Protein AF-A0A7V1PT02-F1 (afdb_monomer)

Foldseek 3Di:
DQLLVLLVQCVVCLVVVPVVSVVVSVVVNVVVVVVVVVVVVVQLVVLVVVCVVVVFDFPGSDLVRSLVSVVVVVPDDCPVVVVVVVVVVVVVVSSVVSVVVSVVSVVVVVVVVVVVVCVVVVVVVPPPDDPDD

Nearest PDB structures (foldseek):
  8tn6-assembly1_C  TM=4.746E-01  e=2.583E+00  synthetic construct
  6z6o-assembly1_C  TM=2.928E-01  e=9.801E+00  Saccharomyces cerevisiae S288C

Radius of gyration: 25.32 Å; Cα contacts (8 Å, |Δi|>4): 69; chains: 1; bounding box: 73×22×69 Å

Structure (mmCIF, N/CA/C/O backbone):
data_AF-A0A7V1PT02-F1
#
_entry.id   AF-A0A7V1PT02-F1
#
loop_
_atom_site.group_PDB
_atom_site.id
_atom_site.type_symbol
_atom_site.label_atom_id
_atom_site.label_alt_id
_atom_site.label_comp_id
_atom_site.label_asym_id
_atom_site.label_entity_id
_atom_site.label_seq_id
_atom_site.pdbx_PDB_ins_code
_atom_site.Cartn_x
_atom_site.Cartn_y
_atom_site.Cartn_z
_atom_site.occupancy
_atom_site.B_iso_or_equiv
_atom_site.auth_seq_id
_atom_site.auth_comp_id
_atom_site.auth_asym_id
_atom_site.auth_atom_id
_atom_site.pdbx_PDB_model_num
ATOM 1 N N . GLN A 1 1 ? -5.048 -6.900 0.042 1.00 58.34 1 GLN A N 1
ATOM 2 C CA . GLN A 1 1 ? -4.349 -7.776 -0.927 1.00 58.34 1 GLN A CA 1
ATOM 3 C C . GLN A 1 1 ? -4.318 -7.181 -2.335 1.00 58.34 1 GLN A C 1
ATOM 5 O O . GLN A 1 1 ? -3.247 -7.181 -2.920 1.00 58.34 1 GLN A O 1
ATOM 10 N N . ALA A 1 2 ? -5.414 -6.602 -2.849 1.00 77.31 2 ALA A N 1
ATOM 11 C CA . ALA A 1 2 ? -5.451 -6.017 -4.200 1.00 77.31 2 ALA A CA 1
ATOM 12 C C . ALA A 1 2 ? -4.360 -4.957 -4.483 1.00 77.31 2 ALA A C 1
ATOM 14 O O . ALA A 1 2 ? -3.696 -5.039 -5.509 1.00 77.31 2 ALA A O 1
ATOM 15 N N . TYR A 1 3 ? -4.121 -4.016 -3.558 1.00 82.31 3 TYR A N 1
ATOM 16 C CA . TYR A 1 3 ? -3.122 -2.949 -3.748 1.00 82.31 3 TYR A CA 1
ATOM 17 C C . TYR A 1 3 ? -1.686 -3.484 -3.852 1.00 82.31 3 TYR A C 1
ATOM 19 O O . TYR A 1 3 ? -0.956 -3.145 -4.775 1.00 82.31 3 TYR A O 1
ATOM 27 N N . LEU A 1 4 ? -1.297 -4.372 -2.931 1.00 83.56 4 LEU A N 1
ATOM 28 C CA . LEU A 1 4 ? 0.016 -5.020 -2.954 1.00 83.56 4 LEU A CA 1
ATOM 29 C C . LEU A 1 4 ? 0.207 -5.856 -4.227 1.00 83.56 4 LEU A C 1
ATOM 31 O O . LEU A 1 4 ? 1.265 -5.800 -4.839 1.00 83.56 4 LEU A O 1
ATOM 35 N N . GLY A 1 5 ? -0.828 -6.590 -4.649 1.00 84.62 5 GLY A N 1
ATOM 36 C CA . GLY A 1 5 ? -0.779 -7.380 -5.879 1.00 84.62 5 GLY A CA 1
ATOM 37 C C . GLY A 1 5 ? -0.551 -6.527 -7.129 1.00 84.62 5 GLY A C 1
ATOM 38 O O . GLY A 1 5 ? 0.185 -6.943 -8.016 1.00 84.62 5 GLY A O 1
ATOM 39 N N . ILE A 1 6 ? -1.128 -5.325 -7.192 1.00 87.75 6 ILE A N 1
ATOM 40 C CA . ILE A 1 6 ? -0.889 -4.405 -8.311 1.00 87.75 6 ILE A CA 1
ATOM 41 C C . ILE A 1 6 ? 0.535 -3.850 -8.282 1.00 87.75 6 ILE A C 1
ATOM 43 O O . ILE A 1 6 ? 1.171 -3.839 -9.326 1.00 87.75 6 ILE A O 1
ATOM 47 N N . LEU A 1 7 ? 1.069 -3.489 -7.111 1.00 87.19 7 LEU A N 1
ATOM 48 C CA . LEU A 1 7 ? 2.462 -3.038 -7.006 1.00 87.19 7 LEU A CA 1
ATOM 49 C C . LEU A 1 7 ? 3.473 -4.121 -7.411 1.00 87.19 7 LEU A C 1
ATOM 51 O O . LEU A 1 7 ? 4.509 -3.799 -7.988 1.00 87.19 7 LEU A O 1
ATOM 55 N N . ILE A 1 8 ? 3.176 -5.394 -7.127 1.00 89.06 8 ILE A N 1
ATOM 56 C CA . ILE A 1 8 ? 3.993 -6.530 -7.581 1.00 89.06 8 ILE A CA 1
ATOM 57 C C . ILE A 1 8 ? 3.915 -6.662 -9.106 1.00 89.06 8 ILE A C 1
ATOM 59 O O . ILE A 1 8 ? 4.947 -6.752 -9.759 1.00 89.06 8 ILE A O 1
ATOM 63 N N . LYS A 1 9 ? 2.719 -6.581 -9.699 1.00 88.19 9 LYS A N 1
ATOM 64 C CA . LYS A 1 9 ? 2.576 -6.579 -11.166 1.00 88.19 9 LYS A CA 1
ATOM 65 C C . LYS A 1 9 ? 3.278 -5.391 -11.820 1.00 88.19 9 LYS A C 1
ATOM 67 O O . LYS A 1 9 ? 3.864 -5.527 -12.887 1.00 88.19 9 LYS A O 1
ATOM 72 N N . HIS A 1 10 ? 3.252 -4.233 -11.169 1.00 87.81 10 HIS A N 1
ATOM 73 C CA . HIS A 1 10 ? 3.988 -3.054 -11.605 1.00 87.81 10 HIS A CA 1
ATOM 74 C C . HIS A 1 10 ? 5.498 -3.324 -11.596 1.00 87.81 10 HIS A C 1
ATOM 76 O O . HIS A 1 10 ? 6.195 -2.994 -12.552 1.00 87.81 10 HIS A O 1
ATOM 82 N N . GLN A 1 11 ? 6.004 -3.983 -10.550 1.00 87.44 11 GLN A N 1
ATOM 83 C CA . GLN A 1 11 ? 7.398 -4.415 -10.469 1.00 87.44 11 GLN A CA 1
ATOM 84 C C . GLN A 1 11 ? 7.771 -5.361 -11.620 1.00 87.44 11 GLN A C 1
ATOM 86 O O . GLN A 1 11 ? 8.796 -5.170 -12.272 1.00 87.44 11 GLN A O 1
ATOM 91 N N . GLU A 1 12 ? 6.927 -6.356 -11.897 1.00 89.25 12 GLU A N 1
ATOM 92 C CA . GLU A 1 12 ? 7.105 -7.305 -13.004 1.00 89.25 12 GLU A CA 1
ATOM 93 C C . GLU A 1 12 ? 7.110 -6.595 -14.368 1.00 89.25 12 GLU A C 1
ATOM 95 O O . GLU A 1 12 ? 7.940 -6.908 -15.225 1.00 89.25 12 GLU A O 1
ATOM 100 N N . ALA A 1 13 ? 6.242 -5.599 -14.562 1.00 88.06 13 ALA A N 1
ATOM 101 C CA . ALA A 1 13 ? 6.194 -4.789 -15.777 1.00 88.06 13 ALA A CA 1
ATOM 102 C C . ALA A 1 13 ? 7.467 -3.943 -15.967 1.00 88.06 13 ALA A C 1
ATOM 104 O O . ALA A 1 13 ? 7.999 -3.893 -17.075 1.00 88.06 13 ALA A O 1
ATOM 105 N N . ILE A 1 14 ? 8.007 -3.346 -14.891 1.00 83.81 14 ILE A N 1
ATOM 106 C CA . ILE A 1 14 ? 9.298 -2.634 -14.935 1.00 83.81 14 ILE A CA 1
ATOM 107 C C . ILE A 1 14 ? 10.421 -3.591 -15.348 1.00 83.81 14 ILE A C 1
ATOM 109 O O . ILE A 1 14 ? 11.200 -3.271 -16.243 1.00 83.81 14 ILE A O 1
ATOM 113 N N . ILE A 1 15 ? 10.507 -4.762 -14.708 1.00 86.19 15 ILE A N 1
ATOM 114 C CA . ILE A 1 15 ? 11.586 -5.734 -14.950 1.00 86.19 15 ILE A CA 1
ATOM 115 C C . ILE A 1 15 ? 11.524 -6.288 -16.378 1.00 86.19 15 ILE A C 1
ATOM 117 O O . ILE A 1 15 ? 12.557 -6.448 -17.022 1.00 86.19 15 ILE A O 1
ATOM 121 N N . SER A 1 16 ? 10.321 -6.574 -16.876 1.00 88.12 16 SER A N 1
ATOM 122 C CA . SER A 1 16 ? 10.113 -7.111 -18.226 1.00 88.12 16 SER A CA 1
ATOM 123 C C . SER A 1 16 ? 10.165 -6.053 -19.332 1.00 88.12 16 SER A C 1
ATOM 125 O O . SER A 1 16 ? 10.150 -6.414 -20.507 1.00 88.12 16 SER A O 1
ATOM 127 N N . GLY A 1 17 ? 10.208 -4.761 -18.987 1.00 84.31 17 GLY A N 1
ATOM 128 C CA . GLY A 1 17 ? 10.144 -3.666 -19.956 1.00 84.31 17 GLY A CA 1
ATOM 129 C C . GLY A 1 17 ? 8.806 -3.582 -20.702 1.00 84.31 17 GLY A C 1
ATOM 130 O O . GLY A 1 17 ? 8.737 -2.980 -21.773 1.00 84.31 17 GLY A O 1
ATOM 131 N N . ASN A 1 18 ? 7.743 -4.192 -20.168 1.00 91.69 18 ASN A N 1
ATOM 132 C CA . ASN A 1 18 ? 6.429 -4.221 -20.803 1.00 91.69 18 ASN A CA 1
ATOM 133 C C . ASN A 1 18 ? 5.669 -2.914 -20.532 1.00 91.69 18 ASN A C 1
ATOM 135 O O . ASN A 1 18 ? 5.016 -2.758 -19.498 1.00 91.69 18 ASN A O 1
ATOM 139 N N . ILE A 1 19 ? 5.753 -1.979 -21.480 1.00 90.12 19 ILE A N 1
ATOM 140 C CA . ILE A 1 19 ? 5.157 -0.643 -21.363 1.00 90.12 19 ILE A CA 1
ATOM 141 C C . ILE A 1 19 ? 3.626 -0.697 -21.272 1.00 90.12 19 ILE A C 1
ATOM 143 O O . ILE A 1 19 ? 3.048 -0.001 -20.439 1.00 90.12 19 ILE A O 1
ATOM 147 N N . ASP A 1 20 ? 2.966 -1.564 -22.043 1.00 90.50 20 ASP A N 1
ATOM 148 C CA . ASP A 1 20 ? 1.502 -1.681 -22.021 1.00 90.50 20 ASP A CA 1
ATOM 149 C C . ASP A 1 20 ? 0.991 -2.154 -20.653 1.00 90.50 20 ASP A C 1
ATOM 151 O O . ASP A 1 20 ? -0.017 -1.664 -20.134 1.00 90.50 20 ASP A O 1
ATOM 155 N N . GLU A 1 21 ? 1.688 -3.114 -20.043 1.00 87.31 21 GLU A N 1
ATOM 156 C CA . GLU A 1 21 ? 1.340 -3.610 -18.710 1.00 87.31 21 GLU A CA 1
ATOM 157 C C . GLU A 1 21 ? 1.690 -2.590 -17.616 1.00 87.31 21 GLU A C 1
ATOM 159 O O . GLU A 1 21 ? 0.945 -2.430 -16.642 1.00 87.31 21 GLU A O 1
ATOM 164 N N . LEU A 1 22 ? 2.765 -1.821 -17.805 1.00 86.88 22 LEU A N 1
ATOM 165 C CA . LEU A 1 22 ? 3.123 -0.713 -16.923 1.00 86.88 22 LEU A CA 1
ATOM 166 C C . LEU A 1 22 ? 2.034 0.373 -16.919 1.00 86.88 22 LEU A C 1
ATOM 168 O O . LEU A 1 22 ? 1.599 0.824 -15.861 1.00 86.88 22 LEU A O 1
ATOM 172 N N . GLU A 1 23 ? 1.502 0.750 -18.081 1.00 88.81 23 GLU A N 1
ATOM 173 C CA . GLU A 1 23 ? 0.411 1.727 -18.156 1.00 88.81 23 GLU 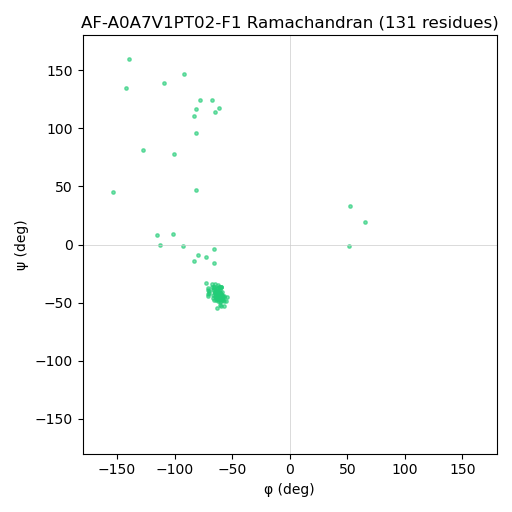A CA 1
ATOM 174 C C . GLU A 1 23 ? -0.877 1.238 -17.479 1.00 88.81 23 GLU A C 1
ATOM 176 O O . GLU A 1 23 ? -1.566 2.005 -16.793 1.00 88.81 23 GLU A O 1
ATOM 181 N N . LYS A 1 24 ? -1.221 -0.045 -17.645 1.00 90.12 24 LYS A N 1
ATOM 182 C CA . LYS A 1 24 ? -2.394 -0.645 -16.984 1.00 90.12 24 LYS A CA 1
ATOM 183 C C . LYS A 1 24 ? -2.242 -0.666 -15.467 1.00 90.12 24 LYS A C 1
ATOM 185 O O . LYS A 1 24 ? -3.207 -0.370 -14.751 1.00 90.12 24 LYS A O 1
ATOM 190 N N . THR A 1 25 ? -1.056 -1.014 -14.974 1.00 89.44 25 THR A N 1
ATOM 191 C CA . THR A 1 25 ? -0.77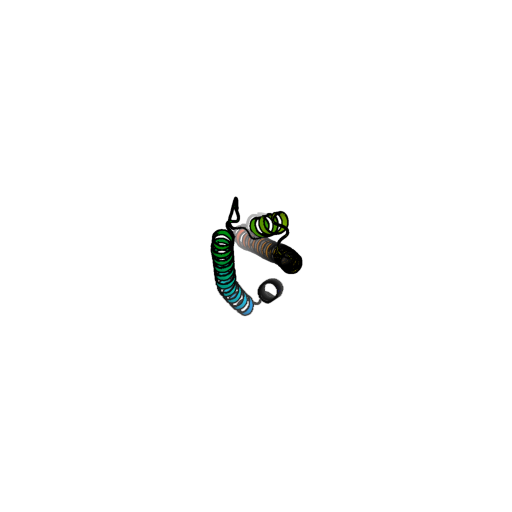8 -1.054 -13.533 1.00 89.44 25 THR A CA 1
ATOM 192 C C . THR A 1 25 ? -0.820 0.349 -12.931 1.00 89.44 25 THR A C 1
ATOM 194 O O . THR A 1 25 ? -1.534 0.534 -11.949 1.00 89.44 25 THR A O 1
ATOM 197 N N . ILE A 1 26 ? -0.240 1.365 -13.583 1.00 88.38 26 ILE A N 1
ATOM 198 C CA . ILE A 1 26 ? -0.344 2.779 -13.167 1.00 88.38 26 ILE A CA 1
ATOM 199 C C . ILE A 1 26 ? -1.807 3.234 -13.040 1.00 88.38 26 ILE A C 1
ATOM 201 O O . ILE A 1 26 ? -2.204 3.812 -12.024 1.00 88.38 26 ILE A O 1
ATOM 205 N N . LYS A 1 27 ? -2.646 2.959 -14.049 1.00 90.31 27 LYS A N 1
ATOM 206 C CA . LYS A 1 27 ? -4.078 3.317 -14.004 1.00 90.31 27 LYS A CA 1
ATOM 207 C C . LYS A 1 27 ? -4.793 2.628 -12.838 1.00 90.31 27 LYS A C 1
ATOM 209 O O . LYS A 1 27 ? -5.590 3.254 -12.136 1.00 90.31 27 LYS A O 1
ATOM 214 N N . SER A 1 28 ? -4.484 1.353 -12.613 1.00 88.31 28 SER A N 1
ATOM 215 C CA . SER A 1 28 ? -5.069 0.556 -11.531 1.00 88.31 28 SER A CA 1
ATOM 216 C C . SER A 1 28 ? -4.644 1.057 -10.144 1.00 88.31 28 SER A C 1
ATOM 218 O O . SER A 1 28 ? -5.475 1.126 -9.236 1.00 88.31 28 SER A O 1
ATOM 220 N N . GLU A 1 29 ? -3.383 1.466 -9.979 1.00 87.94 29 GLU A N 1
ATOM 221 C CA . GLU A 1 29 ? -2.871 2.093 -8.752 1.00 87.94 29 GLU A CA 1
ATOM 222 C C . GLU A 1 29 ? -3.562 3.421 -8.459 1.00 87.94 29 GLU A C 1
ATOM 224 O O . GLU A 1 29 ? -3.969 3.666 -7.320 1.00 87.94 29 GLU A O 1
ATOM 229 N N . GLY A 1 30 ? -3.749 4.258 -9.484 1.00 87.12 30 GLY A N 1
ATOM 230 C CA . GLY A 1 30 ? -4.464 5.526 -9.358 1.00 87.12 30 GLY A CA 1
ATOM 231 C C . GLY A 1 30 ? -5.904 5.327 -8.879 1.00 87.12 30 GLY A C 1
ATOM 232 O O . GLY A 1 30 ? -6.328 5.943 -7.898 1.00 87.12 30 GLY A O 1
ATOM 233 N N . ALA A 1 31 ? -6.637 4.403 -9.506 1.00 89.50 31 ALA A N 1
ATOM 234 C CA . ALA A 1 31 ? -8.005 4.075 -9.109 1.00 89.50 31 ALA A CA 1
ATOM 235 C C . ALA A 1 31 ? -8.079 3.552 -7.664 1.00 89.50 31 ALA A C 1
ATOM 237 O O . ALA A 1 31 ? -8.918 3.996 -6.875 1.00 89.50 31 ALA A O 1
ATOM 238 N N . LEU A 1 32 ? -7.176 2.646 -7.279 1.00 88.75 32 LEU A N 1
ATOM 239 C CA . LEU A 1 32 ? -7.140 2.126 -5.914 1.00 88.75 32 LEU A CA 1
ATOM 240 C C . LEU A 1 32 ? -6.733 3.172 -4.875 1.00 88.75 32 LEU A C 1
ATOM 242 O O . LEU A 1 32 ? -7.256 3.137 -3.763 1.00 88.75 32 LEU A O 1
ATOM 246 N N . SER A 1 33 ? -5.849 4.108 -5.215 1.00 88.12 33 SER A N 1
ATOM 247 C CA . SER A 1 33 ? -5.443 5.191 -4.311 1.00 88.12 33 SER A CA 1
ATOM 248 C C . SER A 1 33 ? -6.639 6.053 -3.908 1.00 88.12 33 SER A C 1
ATOM 250 O O . SER A 1 33 ? -6.818 6.359 -2.728 1.00 88.12 33 SER A O 1
ATOM 252 N N . ILE A 1 34 ? -7.520 6.359 -4.865 1.00 90.44 34 ILE A N 1
ATOM 253 C CA . ILE A 1 34 ? -8.771 7.086 -4.610 1.00 90.44 34 ILE A CA 1
ATOM 254 C C . ILE A 1 34 ? -9.678 6.284 -3.668 1.00 90.44 34 ILE A C 1
ATOM 256 O O . ILE A 1 34 ? -10.233 6.825 -2.709 1.00 90.44 34 ILE A O 1
ATOM 260 N N . VAL A 1 35 ? -9.816 4.977 -3.905 1.00 89.88 35 VAL A N 1
ATOM 261 C CA . VAL A 1 35 ? -10.625 4.093 -3.054 1.00 89.88 35 VAL A CA 1
ATOM 262 C C . VAL A 1 35 ? -10.082 4.052 -1.621 1.00 89.88 35 VAL A C 1
ATOM 264 O O . VAL A 1 35 ? -10.860 4.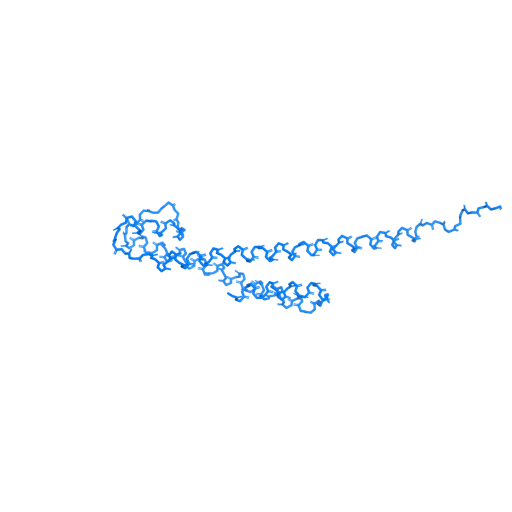161 -0.671 1.00 89.88 35 VAL A O 1
ATOM 267 N N . VAL A 1 36 ? -8.763 3.943 -1.447 1.00 88.06 36 VAL A N 1
ATOM 268 C CA . VAL A 1 36 ? -8.108 3.939 -0.129 1.00 88.06 36 VAL A CA 1
ATOM 269 C C . VAL A 1 36 ? -8.339 5.257 0.610 1.00 88.06 36 VAL A C 1
ATOM 271 O O . VAL A 1 36 ? -8.716 5.231 1.784 1.00 88.06 36 VAL A O 1
ATOM 274 N N . GLU A 1 37 ? -8.189 6.400 -0.063 1.00 89.38 37 GLU A N 1
ATOM 275 C CA . GLU A 1 37 ? -8.428 7.710 0.553 1.00 89.38 37 GLU A CA 1
ATOM 276 C C . GLU A 1 37 ? -9.900 7.877 0.968 1.00 89.38 37 GLU A C 1
ATOM 278 O O . GLU A 1 37 ? -10.200 8.328 2.076 1.00 89.38 37 GLU A O 1
ATOM 283 N N . ASN A 1 38 ? -10.835 7.402 0.142 1.00 92.19 38 ASN A N 1
ATOM 284 C CA . ASN A 1 38 ? -12.257 7.392 0.482 1.00 92.19 38 ASN A CA 1
ATO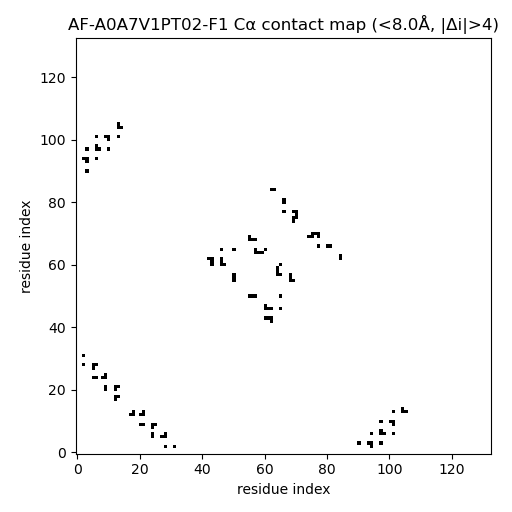M 285 C C . ASN A 1 38 ? -12.551 6.540 1.725 1.00 92.19 38 ASN A C 1
ATOM 287 O O . ASN A 1 38 ? -13.307 6.965 2.602 1.00 92.19 38 ASN A O 1
ATOM 291 N N . TYR A 1 39 ? -11.955 5.349 1.841 1.00 90.38 39 TYR A N 1
ATOM 292 C CA . TYR A 1 39 ? -12.117 4.515 3.035 1.00 90.38 39 TYR A CA 1
ATOM 293 C C . TYR A 1 39 ? -11.495 5.146 4.279 1.00 90.38 39 TYR A C 1
ATOM 295 O O . TYR A 1 39 ? -12.098 5.089 5.350 1.00 90.38 39 TYR A O 1
ATOM 303 N N . LYS A 1 40 ? -10.337 5.795 4.152 1.00 88.88 40 LYS A N 1
ATOM 304 C CA . LYS A 1 40 ? -9.707 6.540 5.247 1.00 88.88 40 LYS A CA 1
ATOM 305 C C . LYS A 1 40 ? -10.623 7.652 5.763 1.00 88.88 40 LYS A C 1
ATOM 307 O O . LYS A 1 40 ? -10.835 7.746 6.971 1.00 88.88 40 LYS A O 1
ATOM 312 N N . ASN A 1 41 ? -11.238 8.422 4.868 1.00 91.62 41 ASN A N 1
ATOM 313 C CA . ASN A 1 41 ? -12.202 9.458 5.245 1.00 91.62 41 ASN A CA 1
ATOM 314 C C . ASN A 1 41 ? -13.447 8.870 5.923 1.00 91.62 41 ASN A C 1
ATOM 316 O O . ASN A 1 41 ? -13.893 9.382 6.951 1.00 91.62 41 ASN A O 1
ATOM 320 N N . LYS A 1 42 ? -13.968 7.744 5.415 1.00 93.38 42 LYS A N 1
ATOM 321 C CA . LYS A 1 42 ? -15.076 7.019 6.059 1.00 93.38 42 LYS A CA 1
ATOM 322 C C . LYS A 1 42 ? -14.722 6.564 7.474 1.00 93.38 42 LYS A C 1
ATOM 324 O O . LYS A 1 42 ? -15.526 6.755 8.379 1.00 93.38 42 LYS A O 1
ATOM 329 N N . ILE A 1 43 ? -13.527 6.008 7.683 1.00 90.25 43 ILE A N 1
ATOM 330 C CA . ILE A 1 43 ? -13.056 5.584 9.011 1.00 90.25 43 ILE A CA 1
ATOM 331 C C . ILE A 1 43 ? -13.020 6.775 9.972 1.00 90.25 43 ILE A C 1
ATOM 333 O O . ILE A 1 43 ? -13.518 6.667 11.089 1.00 90.25 43 ILE A O 1
ATOM 337 N N . VAL A 1 44 ? -12.481 7.918 9.539 1.00 92.69 44 VAL A N 1
ATOM 338 C CA . VAL A 1 44 ? -12.437 9.138 10.360 1.00 92.69 44 VAL A CA 1
ATOM 339 C C . VAL A 1 44 ? -13.843 9.591 10.757 1.00 92.69 44 VAL A C 1
ATOM 341 O O . VAL A 1 44 ? -14.063 9.917 11.922 1.00 92.69 44 VAL A O 1
ATOM 344 N N . ASN A 1 45 ? -14.796 9.582 9.824 1.00 93.75 45 ASN A N 1
ATOM 345 C CA . ASN A 1 45 ? -16.178 9.970 10.110 1.00 93.75 45 ASN A CA 1
ATOM 346 C C . ASN A 1 45 ? -16.850 9.004 11.095 1.00 93.75 45 ASN A C 1
ATOM 348 O O . ASN A 1 45 ? -17.430 9.449 12.078 1.00 93.75 45 ASN A O 1
ATOM 352 N N . VAL A 1 46 ? -16.676 7.691 10.913 1.00 92.00 46 VAL A N 1
ATOM 353 C CA . VAL A 1 46 ? -17.193 6.687 11.858 1.00 92.00 46 VAL A CA 1
ATOM 354 C C . VAL A 1 46 ? -16.592 6.875 13.255 1.00 92.00 46 VAL A C 1
ATOM 356 O O . VAL A 1 46 ? -17.312 6.805 14.248 1.00 92.00 46 VAL A O 1
ATOM 359 N N . ILE A 1 47 ? -15.288 7.153 13.357 1.00 91.62 47 ILE A N 1
ATOM 360 C CA . ILE A 1 47 ? -14.634 7.421 14.646 1.00 91.62 47 ILE A CA 1
ATOM 361 C C . ILE A 1 47 ? -15.209 8.684 15.295 1.00 91.62 47 ILE A C 1
ATOM 363 O O . ILE A 1 47 ? -15.475 8.666 16.496 1.00 91.62 47 ILE A O 1
ATOM 367 N N . LYS A 1 48 ? -15.422 9.760 14.525 1.00 92.19 48 LYS A N 1
ATOM 368 C CA . LYS A 1 48 ? -16.058 10.993 15.017 1.00 92.19 48 LYS A CA 1
ATOM 369 C C . LYS A 1 48 ? -17.437 10.701 15.599 1.00 92.19 48 LYS A C 1
ATOM 371 O O . LYS A 1 48 ? -17.666 11.010 16.768 1.00 92.19 48 LYS A O 1
ATOM 376 N N . ASP A 1 49 ? -18.296 10.035 14.835 1.00 92.38 49 ASP A N 1
ATOM 377 C CA . ASP A 1 49 ? -19.671 9.735 15.240 1.00 92.38 49 ASP A CA 1
ATOM 378 C C . ASP A 1 49 ? -19.716 8.874 16.508 1.00 92.38 49 ASP A C 1
ATOM 380 O O . ASP A 1 49 ? -20.419 9.196 17.469 1.00 92.38 49 ASP A O 1
ATOM 384 N N . LEU A 1 50 ? -18.913 7.805 16.556 1.00 89.38 50 LEU A N 1
ATOM 385 C CA . LEU A 1 50 ? -18.831 6.933 17.728 1.00 89.38 50 LEU A CA 1
ATOM 386 C C . LEU A 1 50 ? -18.258 7.676 18.939 1.00 89.38 50 LEU A C 1
ATOM 388 O O . LEU A 1 50 ? -18.777 7.533 20.044 1.00 89.38 50 LEU A O 1
ATOM 392 N N . SER A 1 51 ? -17.223 8.497 18.750 1.00 89.00 51 SER A N 1
ATOM 393 C CA . SER A 1 51 ? -16.638 9.268 19.849 1.00 89.00 51 SER A CA 1
ATOM 394 C C . SER A 1 51 ? -17.631 10.259 20.455 1.00 89.00 51 SER A C 1
ATOM 396 O O . SER A 1 51 ? -17.713 10.348 21.677 1.00 89.00 51 SER A O 1
ATOM 398 N N . GLY A 1 52 ? -18.451 10.919 19.629 1.00 88.12 52 GLY A N 1
ATOM 399 C CA . GLY A 1 52 ? -19.527 11.792 20.096 1.00 88.12 52 GLY A CA 1
ATOM 400 C C . GLY A 1 52 ? -20.613 11.016 20.839 1.00 88.12 52 GLY A C 1
ATOM 401 O O . GLY A 1 52 ? -20.970 11.373 21.959 1.00 88.12 52 GLY A O 1
ATOM 402 N N . LYS A 1 53 ? -21.081 9.902 20.260 1.00 88.06 53 LYS A N 1
ATOM 403 C CA . LYS A 1 53 ? -22.132 9.056 20.852 1.00 88.06 53 LYS A CA 1
ATOM 404 C C . LYS A 1 53 ? -21.745 8.489 22.221 1.00 88.06 53 LYS A C 1
ATOM 406 O O . LYS A 1 53 ? -22.599 8.367 23.094 1.00 88.06 53 LYS A O 1
ATOM 411 N N . TYR A 1 54 ? -20.476 8.136 22.402 1.00 85.06 54 TYR A N 1
ATOM 412 C CA . TYR A 1 54 ? -19.962 7.547 23.641 1.00 85.06 54 TYR A CA 1
ATOM 413 C C . TYR A 1 54 ? -19.217 8.546 24.537 1.00 85.06 54 TYR A C 1
ATOM 415 O O . TYR A 1 54 ? -18.615 8.128 25.523 1.00 85.06 54 TYR A O 1
ATOM 423 N N . LEU A 1 55 ? -19.258 9.847 24.216 1.00 85.94 55 LEU A N 1
ATOM 424 C CA . LEU A 1 55 ? -18.580 10.922 24.955 1.00 85.94 55 LEU A CA 1
ATOM 425 C C . LEU A 1 55 ? -17.074 10.662 25.173 1.00 85.94 55 LEU A C 1
ATOM 427 O O . LEU A 1 55 ? -16.492 11.050 26.188 1.00 85.94 55 LEU A O 1
ATOM 431 N N . LEU A 1 56 ? -16.429 10.002 24.207 1.00 85.75 56 LEU A N 1
ATOM 432 C CA . LEU A 1 56 ? -15.003 9.696 24.247 1.00 85.75 56 LEU A CA 1
ATOM 433 C C . LEU A 1 56 ? -14.199 10.947 23.891 1.00 85.75 56 LEU A C 1
ATOM 435 O O . LEU A 1 56 ? -14.351 11.516 22.810 1.00 85.75 56 LEU A O 1
ATOM 439 N N . LYS A 1 57 ? -13.284 11.348 24.775 1.00 84.62 57 LYS A N 1
ATOM 440 C CA . LYS A 1 57 ? -12.347 12.442 24.498 1.00 84.62 57 LYS A CA 1
ATOM 441 C C . LYS A 1 57 ? -11.157 11.912 23.703 1.00 84.62 57 LYS A C 1
ATOM 443 O O . LYS A 1 57 ? -10.331 11.177 24.237 1.00 84.62 57 LYS A O 1
ATOM 448 N N . LEU A 1 58 ? -11.065 12.306 22.435 1.00 86.62 58 LEU A N 1
ATOM 449 C CA . LEU A 1 58 ? -9.955 11.957 21.550 1.00 86.62 58 LEU A CA 1
ATOM 450 C C . LEU A 1 58 ? -9.083 13.180 21.269 1.00 86.62 58 LEU A C 1
ATOM 452 O O . LEU A 1 58 ? -9.597 14.264 21.006 1.00 86.62 58 LEU A O 1
ATOM 456 N N . LYS A 1 59 ? -7.758 12.990 21.262 1.00 82.00 59 LYS A N 1
ATOM 457 C CA . LYS A 1 59 ? -6.809 14.022 20.813 1.00 82.00 59 LYS A CA 1
ATOM 458 C C . LYS A 1 59 ? -6.888 14.216 19.298 1.00 82.00 59 LYS A C 1
ATOM 460 O O . LYS A 1 59 ? -6.873 15.343 18.823 1.00 82.00 59 LYS A O 1
ATOM 465 N N . ASN A 1 60 ? -6.983 13.114 18.552 1.00 87.56 60 ASN A N 1
ATOM 466 C CA . ASN A 1 60 ? -7.236 13.104 17.116 1.00 87.56 60 ASN A CA 1
ATOM 467 C C . ASN A 1 60 ? -8.199 11.969 16.758 1.00 87.56 60 ASN A C 1
ATOM 469 O O . ASN A 1 60 ? -8.281 10.959 17.453 1.00 87.56 60 ASN A O 1
ATOM 473 N N . TYR A 1 61 ? -8.849 12.074 15.601 1.00 88.38 61 TYR A N 1
ATOM 474 C CA . TYR A 1 61 ? -9.725 11.027 15.061 1.00 88.38 61 TYR A CA 1
ATOM 475 C C . TYR A 1 61 ? -8.939 9.920 14.343 1.00 88.38 61 TYR A C 1
ATOM 477 O O . TYR A 1 61 ? -9.250 9.530 13.219 1.00 88.38 61 TYR A O 1
ATOM 485 N N . ARG A 1 62 ? -7.867 9.443 14.984 1.00 89.00 62 ARG A N 1
ATOM 486 C CA . ARG A 1 62 ? -7.066 8.305 14.522 1.00 89.00 62 ARG A CA 1
ATOM 487 C C . ARG A 1 62 ? -7.598 7.021 15.147 1.00 89.00 62 ARG A C 1
ATOM 489 O O . ARG A 1 62 ? -8.018 7.015 16.301 1.00 89.00 62 ARG A O 1
ATOM 496 N N . LEU A 1 63 ? -7.516 5.916 14.406 1.00 87.31 63 LEU A N 1
ATOM 497 C CA . LEU A 1 63 ? -7.962 4.605 14.889 1.00 87.31 63 LEU A CA 1
ATOM 498 C C . LEU A 1 63 ? -7.212 4.163 16.158 1.00 87.31 63 LEU A C 1
ATOM 500 O O . LEU A 1 63 ? -7.826 3.603 17.060 1.00 87.31 63 LEU A O 1
ATOM 504 N N . SER A 1 64 ? -5.914 4.469 16.258 1.00 88.25 64 SER A N 1
ATOM 505 C CA . SER A 1 64 ? -5.099 4.215 17.455 1.00 88.25 64 SER A CA 1
ATOM 506 C C . SER A 1 64 ? -5.650 4.915 18.697 1.00 88.25 64 SER A C 1
ATOM 508 O O . SER A 1 64 ? -5.777 4.309 19.762 1.00 88.25 64 SER A O 1
ATOM 510 N N . ASP A 1 65 ? -5.992 6.192 18.541 1.00 89.19 65 ASP A N 1
ATOM 511 C CA . ASP A 1 65 ? -6.438 7.063 19.625 1.00 89.19 65 ASP A CA 1
ATOM 512 C C . ASP A 1 65 ? -7.826 6.607 20.089 1.00 89.19 65 ASP A C 1
ATOM 514 O O . ASP A 1 65 ? -8.085 6.502 21.287 1.00 89.19 65 ASP A O 1
ATOM 518 N N . PHE A 1 66 ? -8.684 6.233 19.134 1.00 89.38 66 PHE A N 1
ATOM 519 C CA . PHE A 1 66 ? -9.991 5.642 19.401 1.00 89.38 66 PHE A CA 1
ATOM 520 C C . PHE A 1 66 ? -9.897 4.321 20.172 1.00 89.38 66 PHE A C 1
ATOM 522 O O . PHE A 1 66 ? -10.525 4.185 21.218 1.00 89.38 66 PHE A O 1
ATOM 529 N N . ILE A 1 67 ? -9.087 3.362 19.706 1.00 88.12 67 ILE A N 1
ATOM 530 C CA . ILE A 1 67 ? -8.916 2.067 20.390 1.00 88.12 67 ILE A CA 1
ATOM 531 C C . ILE A 1 67 ? -8.407 2.275 21.818 1.00 88.12 67 ILE A C 1
ATOM 533 O O . ILE A 1 67 ? -8.889 1.621 22.740 1.00 88.12 67 ILE A O 1
ATOM 537 N N . THR A 1 68 ? -7.475 3.210 22.012 1.00 88.44 68 THR A N 1
ATOM 538 C CA . THR A 1 68 ? -6.937 3.540 23.338 1.00 88.44 68 THR A CA 1
ATOM 539 C C . THR A 1 68 ? -8.034 4.080 24.257 1.00 88.44 68 THR A C 1
ATOM 541 O O . THR A 1 68 ? -8.215 3.568 25.358 1.00 88.44 68 THR A O 1
ATOM 544 N N . ALA A 1 69 ? -8.827 5.046 23.786 1.00 86.31 69 ALA A N 1
ATOM 545 C CA . ALA A 1 69 ? -9.911 5.641 24.569 1.00 86.31 69 ALA A CA 1
ATOM 546 C C . ALA A 1 69 ? -11.034 4.646 24.915 1.00 86.31 69 ALA A C 1
ATOM 548 O O . ALA A 1 69 ? -11.630 4.734 25.991 1.00 86.31 69 ALA A O 1
ATOM 549 N N . VAL A 1 70 ? -11.320 3.694 24.020 1.00 85.56 70 VAL A N 1
ATOM 550 C CA . VAL A 1 70 ? -12.295 2.624 24.273 1.00 85.56 70 VAL A CA 1
ATOM 551 C C . VAL A 1 70 ? -11.757 1.629 25.304 1.00 85.56 70 VAL A C 1
ATOM 553 O O . VAL A 1 70 ? -12.485 1.291 26.235 1.00 85.56 70 VAL A O 1
ATOM 556 N N . LYS A 1 71 ? -10.484 1.215 25.195 1.00 84.06 71 LYS A N 1
ATOM 557 C CA . LYS A 1 71 ? -9.833 0.327 26.178 1.00 84.06 71 LYS A CA 1
ATOM 558 C C . LYS A 1 71 ? -9.860 0.916 27.584 1.00 84.06 71 LYS A C 1
ATOM 560 O O . LYS A 1 71 ? -10.216 0.217 28.523 1.00 84.06 71 LYS A O 1
ATOM 565 N N . SER A 1 72 ? -9.553 2.205 27.720 1.00 83.25 72 SER A N 1
ATOM 566 C CA . SER A 1 72 ? -9.562 2.897 29.016 1.00 83.25 72 SER A CA 1
ATOM 567 C C . SER A 1 72 ? -10.948 3.020 29.657 1.00 83.25 72 SER A C 1
ATOM 569 O O . SER A 1 72 ? -11.028 3.325 30.840 1.00 83.25 72 SER A O 1
ATOM 571 N N . ASN A 1 73 ? -12.034 2.808 28.906 1.00 76.75 73 ASN A N 1
ATOM 572 C CA . ASN A 1 73 ? -13.398 2.828 29.438 1.00 76.75 73 ASN A CA 1
ATOM 573 C C . ASN A 1 73 ? -13.910 1.439 29.876 1.00 76.75 73 ASN A C 1
ATOM 575 O O . ASN A 1 73 ? -15.056 1.362 30.308 1.00 76.75 73 ASN A O 1
ATOM 579 N N . GLU A 1 74 ? -13.122 0.360 29.717 1.00 66.75 74 GLU A N 1
ATOM 580 C CA . GLU A 1 74 ? -13.396 -1.054 30.093 1.00 66.75 74 GLU A CA 1
ATOM 581 C C . GLU A 1 74 ? -14.724 -1.678 29.600 1.00 66.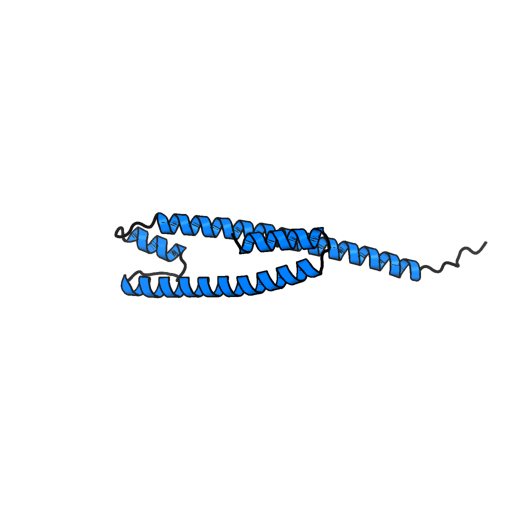75 74 GLU A C 1
ATOM 583 O O . GLU A 1 74 ? -14.988 -2.858 29.809 1.00 66.75 74 GLU A O 1
ATOM 588 N N . ARG A 1 75 ? -15.564 -0.921 28.891 1.00 65.38 75 ARG A N 1
ATOM 589 C CA . ARG A 1 75 ? -16.921 -1.326 28.495 1.00 65.38 75 ARG A CA 1
ATOM 590 C C . ARG A 1 75 ? -16.998 -2.174 27.230 1.00 65.38 75 ARG A C 1
ATOM 592 O O . ARG A 1 75 ? -18.058 -2.729 26.955 1.00 65.38 75 ARG A O 1
ATOM 599 N N . TYR A 1 76 ? -15.932 -2.248 26.437 1.00 70.75 76 TYR A N 1
ATOM 600 C CA . TYR A 1 76 ? -15.985 -2.865 25.113 1.00 70.75 76 TYR A CA 1
ATOM 601 C C . TYR A 1 76 ? -14.716 -3.654 24.797 1.00 70.75 76 TYR A C 1
ATOM 603 O O . TYR A 1 76 ? -13.602 -3.157 24.967 1.00 70.75 76 TYR A O 1
ATOM 611 N N . ASP A 1 77 ? -14.897 -4.864 24.266 1.00 78.31 77 ASP A N 1
ATOM 612 C CA . ASP A 1 77 ? -13.812 -5.665 23.706 1.00 78.31 77 ASP A CA 1
ATOM 613 C C . ASP A 1 77 ? -13.258 -4.998 22.433 1.00 78.31 77 ASP A C 1
ATOM 615 O O . ASP A 1 77 ? -13.979 -4.713 21.473 1.00 78.31 77 ASP A O 1
ATOM 619 N N . THR A 1 78 ? -11.951 -4.746 22.429 1.00 82.25 78 THR A N 1
ATOM 620 C CA . THR A 1 78 ? -11.227 -4.080 21.337 1.00 82.25 78 THR A CA 1
ATOM 621 C C . THR A 1 78 ? -10.200 -4.989 20.664 1.00 82.25 78 THR A C 1
ATOM 623 O O . THR A 1 78 ? -9.438 -4.520 19.811 1.00 82.25 78 THR A O 1
ATOM 626 N N . ASP A 1 79 ? -10.167 -6.283 20.990 1.00 85.31 79 ASP A N 1
ATOM 627 C CA . ASP A 1 79 ? -9.173 -7.216 20.454 1.00 85.31 79 ASP A CA 1
ATOM 628 C C . ASP A 1 79 ? -9.285 -7.356 18.940 1.00 85.31 79 ASP A C 1
ATOM 630 O O . ASP A 1 79 ? -8.280 -7.309 18.227 1.00 85.31 79 ASP A O 1
ATOM 634 N N . LYS A 1 80 ? -10.513 -7.465 18.420 1.00 86.06 80 LYS A N 1
ATOM 635 C CA . LYS A 1 80 ? -10.751 -7.530 16.969 1.00 86.06 80 LYS A CA 1
ATOM 636 C C . LYS A 1 80 ? -10.263 -6.266 16.261 1.00 86.06 80 LYS A C 1
ATOM 638 O O . LYS A 1 80 ? -9.565 -6.368 15.254 1.00 86.06 80 LYS A O 1
ATOM 643 N N . LEU A 1 81 ? -10.566 -5.088 16.810 1.00 84.19 81 LEU A N 1
ATOM 644 C CA . LEU A 1 81 ? -10.124 -3.803 16.255 1.00 84.19 81 LEU A CA 1
ATOM 645 C C . LEU A 1 81 ? -8.599 -3.661 16.297 1.00 84.19 81 LEU A C 1
ATOM 647 O O . LEU A 1 81 ? -7.995 -3.246 15.310 1.00 84.19 81 LEU A O 1
ATOM 651 N N . SER A 1 82 ? -7.974 -4.073 17.401 1.00 86.75 82 SER A N 1
ATOM 652 C CA . SER A 1 82 ? -6.516 -4.061 17.563 1.00 86.75 82 SER A CA 1
ATOM 653 C C . SER A 1 82 ? -5.839 -5.008 16.563 1.00 86.75 82 SER A C 1
ATOM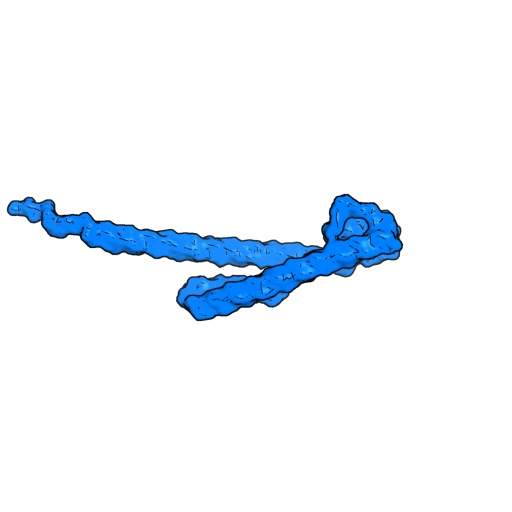 655 O O . SER A 1 82 ? -4.878 -4.628 15.894 1.00 86.75 82 SER A O 1
ATOM 657 N N . LYS A 1 83 ? -6.371 -6.225 16.380 1.00 89.56 83 LYS A N 1
ATOM 658 C CA . LYS A 1 83 ? -5.880 -7.190 15.377 1.00 89.56 83 LYS A CA 1
ATOM 659 C C . LYS A 1 83 ? -6.017 -6.650 13.952 1.00 89.56 83 LYS A C 1
ATOM 661 O O . LYS A 1 83 ? -5.074 -6.757 13.169 1.00 89.56 83 LYS A O 1
ATOM 666 N N . MET A 1 84 ? -7.149 -6.026 13.622 1.00 87.56 84 MET A N 1
ATOM 667 C CA . MET A 1 84 ? -7.354 -5.380 12.320 1.00 87.56 84 MET A CA 1
ATOM 668 C C . MET A 1 84 ? -6.375 -4.222 12.097 1.00 87.56 84 MET A C 1
ATOM 670 O O . MET A 1 84 ? -5.770 -4.141 11.032 1.00 87.56 84 MET A O 1
ATOM 674 N N . GLN A 1 85 ? -6.159 -3.364 13.098 1.00 88.56 85 GLN A N 1
ATOM 675 C CA . GLN A 1 85 ? -5.187 -2.270 13.018 1.00 88.56 85 GLN A CA 1
ATOM 676 C C . GLN A 1 85 ? -3.764 -2.791 12.776 1.00 88.56 85 GLN A C 1
ATOM 678 O O . GLN A 1 85 ? -3.039 -2.250 11.937 1.00 88.56 85 GLN A O 1
ATOM 683 N N . ASN A 1 86 ? -3.371 -3.859 13.471 1.00 90.19 86 ASN A N 1
ATOM 684 C CA . ASN A 1 86 ? -2.062 -4.481 13.286 1.00 90.19 86 ASN A CA 1
ATOM 685 C C . ASN A 1 86 ? -1.917 -5.061 11.874 1.00 90.19 86 ASN A C 1
ATOM 687 O O . ASN A 1 86 ? -0.890 -4.862 11.226 1.00 90.19 86 ASN A O 1
ATOM 691 N N . SER A 1 87 ? -2.961 -5.721 11.364 1.00 89.94 87 SER A N 1
ATOM 692 C CA . SER A 1 87 ? -2.981 -6.246 9.996 1.00 89.94 87 SER A CA 1
ATOM 693 C C . SER A 1 87 ? -2.866 -5.132 8.949 1.00 89.94 87 SER A C 1
ATOM 695 O O . SER A 1 87 ? -2.057 -5.245 8.029 1.00 89.94 87 SER A O 1
ATOM 697 N N . LEU A 1 88 ? -3.600 -4.026 9.120 1.00 87.75 88 LEU A N 1
ATOM 698 C CA . LEU A 1 88 ? -3.516 -2.859 8.236 1.00 87.75 88 LEU A CA 1
ATOM 699 C C . LEU A 1 88 ? -2.125 -2.223 8.263 1.00 87.75 88 LEU A C 1
ATOM 701 O O . LEU A 1 88 ? -1.579 -1.910 7.209 1.00 87.75 88 LEU A O 1
ATOM 705 N N . THR A 1 89 ? -1.532 -2.080 9.449 1.00 89.25 89 THR A N 1
ATOM 706 C CA . THR A 1 89 ? -0.174 -1.539 9.607 1.00 89.25 89 THR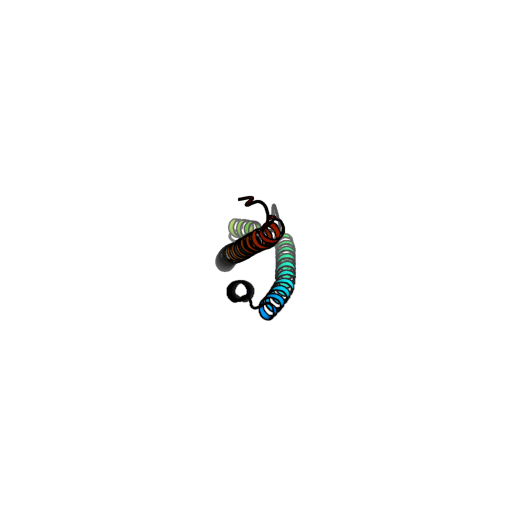 A CA 1
ATOM 707 C C . THR A 1 89 ? 0.854 -2.412 8.892 1.00 89.25 89 THR A C 1
ATOM 709 O O . THR A 1 89 ? 1.688 -1.890 8.156 1.00 89.25 89 THR A O 1
ATOM 712 N N . LYS A 1 90 ? 0.759 -3.740 9.045 1.00 90.75 90 LYS A N 1
ATOM 713 C CA . LYS A 1 90 ? 1.646 -4.695 8.367 1.00 90.75 90 LYS A CA 1
ATOM 714 C C . LYS A 1 90 ? 1.487 -4.654 6.845 1.00 90.75 90 LYS A C 1
ATOM 716 O O . LYS A 1 90 ? 2.473 -4.639 6.119 1.00 90.75 90 LYS A O 1
ATOM 721 N N . MET A 1 91 ? 0.253 -4.592 6.348 1.00 89.56 91 MET A N 1
ATOM 722 C CA . MET A 1 91 ? 0.017 -4.469 4.908 1.00 89.56 91 MET A CA 1
ATOM 723 C C . MET A 1 91 ? 0.521 -3.121 4.369 1.00 89.56 91 MET A C 1
ATOM 725 O O . MET A 1 91 ? 1.077 -3.067 3.276 1.00 89.56 91 MET A O 1
ATOM 729 N N . GLY A 1 92 ? 0.383 -2.040 5.142 1.00 88.62 92 GLY A N 1
ATOM 730 C CA . GLY A 1 92 ? 0.922 -0.726 4.795 1.00 88.62 92 GLY A CA 1
ATOM 731 C C . GLY A 1 92 ? 2.448 -0.718 4.689 1.00 88.62 92 GLY A C 1
ATOM 732 O O 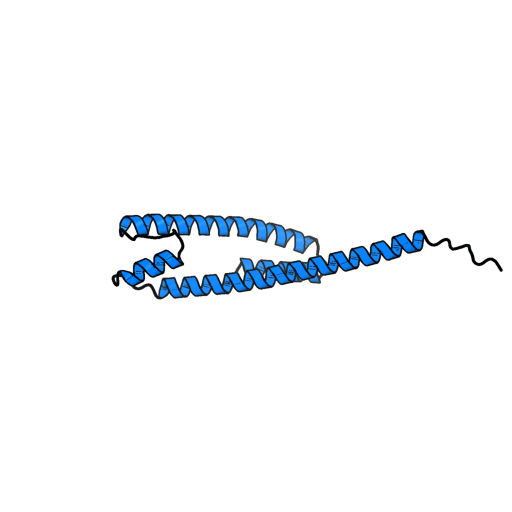. GLY A 1 92 ? 2.989 -0.162 3.735 1.00 88.62 92 GLY A O 1
ATOM 733 N N . SER A 1 93 ? 3.154 -1.371 5.615 1.00 91.81 93 SER A N 1
ATOM 734 C CA . SER A 1 93 ? 4.617 -1.467 5.552 1.00 91.81 93 SER A CA 1
ATOM 735 C C . SER A 1 93 ? 5.106 -2.316 4.376 1.00 91.81 93 SER A C 1
ATOM 737 O O . SER A 1 93 ? 6.092 -1.947 3.737 1.00 91.81 93 SER A O 1
ATOM 739 N N . GLU A 1 94 ? 4.401 -3.394 4.024 1.00 91.81 94 GLU A N 1
ATOM 740 C CA . GLU A 1 94 ? 4.688 -4.182 2.815 1.00 91.81 94 GLU A CA 1
ATOM 741 C C . GLU A 1 94 ? 4.489 -3.361 1.530 1.00 91.81 94 GLU A C 1
ATOM 743 O O . GLU A 1 94 ? 5.360 -3.365 0.661 1.00 91.81 94 GLU A O 1
ATOM 748 N N . ILE A 1 95 ? 3.397 -2.594 1.436 1.00 90.31 95 ILE A N 1
ATOM 749 C CA . ILE A 1 95 ? 3.127 -1.680 0.312 1.00 90.31 95 ILE A CA 1
ATOM 750 C C . ILE A 1 95 ? 4.253 -0.650 0.160 1.00 90.31 95 ILE A C 1
ATOM 752 O O . ILE A 1 95 ? 4.776 -0.470 -0.938 1.00 90.31 95 ILE A O 1
ATOM 756 N N . ILE A 1 96 ? 4.666 -0.006 1.259 1.00 91.38 96 ILE A N 1
ATOM 757 C CA . ILE A 1 96 ? 5.765 0.974 1.250 1.00 91.38 96 ILE A CA 1
ATOM 758 C C . ILE A 1 96 ? 7.062 0.322 0.766 1.00 91.38 96 ILE A C 1
ATOM 760 O O . ILE A 1 96 ? 7.780 0.901 -0.047 1.00 91.38 96 ILE A O 1
ATOM 764 N N . LYS A 1 97 ? 7.356 -0.893 1.241 1.00 94.00 97 LYS A N 1
ATOM 765 C CA . LYS A 1 97 ? 8.551 -1.638 0.843 1.00 94.00 97 LYS A CA 1
ATOM 766 C C . LYS A 1 97 ? 8.576 -1.901 -0.665 1.00 94.00 97 LYS A C 1
ATOM 768 O O . LYS A 1 97 ? 9.571 -1.558 -1.298 1.00 94.00 97 LYS A O 1
ATOM 773 N N . VAL A 1 98 ? 7.511 -2.473 -1.232 1.00 91.19 98 VAL A N 1
ATOM 774 C CA . VAL A 1 98 ? 7.457 -2.791 -2.674 1.00 91.19 98 VAL A CA 1
ATOM 775 C C . VAL A 1 98 ? 7.498 -1.515 -3.512 1.00 91.19 98 VAL A C 1
ATOM 777 O O . VAL A 1 98 ? 8.251 -1.430 -4.475 1.00 91.19 98 VAL A O 1
ATOM 780 N N . ASN A 1 99 ? 6.783 -0.468 -3.101 1.00 89.94 99 ASN A N 1
ATOM 781 C CA . ASN A 1 99 ? 6.805 0.801 -3.823 1.00 89.94 99 ASN A CA 1
ATOM 782 C C . ASN A 1 99 ? 8.203 1.450 -3.838 1.00 89.94 99 ASN A C 1
ATOM 784 O O . ASN A 1 99 ? 8.636 1.996 -4.852 1.00 89.94 99 ASN A O 1
ATOM 788 N N . ASN A 1 100 ? 8.952 1.344 -2.736 1.00 92.00 100 ASN A N 1
ATOM 789 C CA . ASN A 1 100 ? 10.344 1.792 -2.690 1.00 92.00 100 ASN A CA 1
ATOM 790 C C . ASN A 1 100 ? 11.250 0.962 -3.611 1.00 92.00 100 ASN A C 1
ATOM 792 O O . ASN A 1 100 ? 12.154 1.518 -4.230 1.00 92.00 100 ASN A O 1
ATOM 796 N N . GLN A 1 101 ? 11.008 -0.347 -3.730 1.00 92.75 101 GLN A N 1
ATOM 797 C CA . GLN A 1 101 ? 11.729 -1.197 -4.682 1.00 92.75 101 GLN A CA 1
ATOM 798 C C . GLN A 1 101 ? 11.446 -0.769 -6.128 1.00 92.75 101 GLN A C 1
ATOM 800 O O . GLN A 1 101 ? 12.392 -0.590 -6.892 1.00 92.75 101 GLN A O 1
ATOM 805 N N . ASN A 1 102 ? 10.182 -0.512 -6.479 1.00 90.31 102 ASN A N 1
ATOM 806 C CA . ASN A 1 102 ? 9.801 -0.018 -7.808 1.00 90.31 102 ASN A CA 1
ATOM 807 C C . ASN A 1 102 ? 10.488 1.314 -8.131 1.00 90.31 102 ASN A C 1
ATOM 809 O O . ASN A 1 102 ? 11.046 1.475 -9.215 1.00 90.31 102 ASN A O 1
ATOM 813 N N . LYS A 1 103 ? 10.533 2.242 -7.166 1.00 93.56 103 LYS A N 1
ATOM 814 C CA . LYS A 1 103 ? 11.264 3.507 -7.312 1.00 93.56 103 LYS A CA 1
ATOM 815 C C . LYS A 1 103 ? 12.744 3.281 -7.637 1.00 93.56 103 LYS A C 1
ATOM 817 O O . LYS A 1 103 ? 13.253 3.885 -8.576 1.00 93.56 103 LYS A O 1
ATOM 822 N N . LEU A 1 104 ? 13.424 2.410 -6.888 1.00 94.31 104 LEU A N 1
ATOM 823 C CA . LEU A 1 104 ? 14.844 2.118 -7.110 1.00 94.31 104 LEU A CA 1
ATOM 824 C C . LEU A 1 104 ? 15.098 1.529 -8.502 1.00 94.31 104 LEU A C 1
ATOM 826 O O 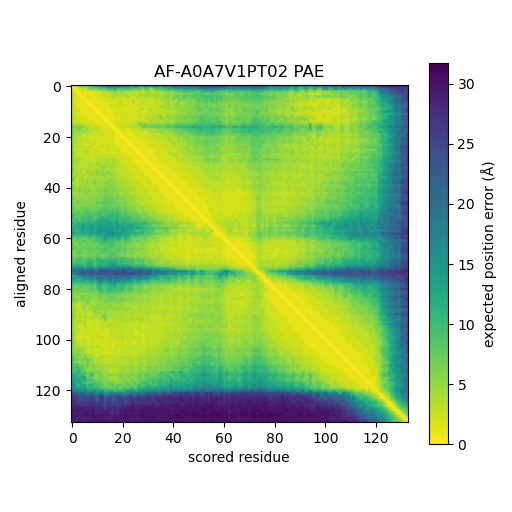. LEU A 1 104 ? 16.055 1.935 -9.158 1.00 94.31 104 LEU A O 1
ATOM 830 N N . LEU A 1 105 ? 14.236 0.619 -8.966 1.00 88.69 105 LEU A N 1
ATOM 831 C CA . LEU A 1 105 ? 14.340 0.040 -10.308 1.00 88.69 105 LEU A CA 1
ATOM 832 C C . LEU A 1 105 ? 14.204 1.112 -11.397 1.00 88.69 105 LEU A C 1
ATOM 834 O O . LEU A 1 105 ? 15.002 1.148 -12.332 1.00 88.69 105 LEU A O 1
ATOM 838 N N . ILE A 1 106 ? 13.239 2.023 -11.251 1.00 90.00 106 ILE A N 1
ATOM 839 C CA . ILE A 1 106 ? 13.049 3.144 -12.181 1.00 90.00 106 ILE A CA 1
ATOM 840 C C . ILE A 1 106 ? 14.273 4.066 -12.175 1.00 90.00 106 ILE A C 1
ATOM 842 O O . ILE A 1 106 ? 14.760 4.453 -13.239 1.00 90.00 106 ILE A O 1
ATOM 846 N N . ASP A 1 107 ? 14.795 4.412 -10.998 1.00 92.12 107 ASP A N 1
ATOM 847 C CA . ASP A 1 107 ? 15.962 5.288 -10.873 1.00 92.12 107 ASP A CA 1
ATOM 848 C C . ASP A 1 107 ? 17.207 4.661 -11.526 1.00 92.12 107 ASP A C 1
ATOM 850 O O . ASP A 1 107 ? 17.931 5.340 -12.261 1.00 92.12 107 ASP A O 1
ATOM 854 N N . GLN A 1 108 ? 17.418 3.354 -11.340 1.00 90.94 108 GLN A N 1
ATOM 855 C CA . GLN A 1 108 ? 18.491 2.597 -11.993 1.00 90.94 108 GLN A CA 1
ATOM 856 C C . GLN A 1 108 ? 18.326 2.559 -13.516 1.00 90.94 108 GLN A C 1
ATOM 858 O O . GLN A 1 108 ? 19.282 2.841 -14.240 1.00 90.94 108 GLN A O 1
ATOM 863 N N . ALA A 1 109 ? 17.119 2.280 -14.015 1.00 86.62 109 ALA A N 1
ATOM 864 C CA . ALA A 1 109 ? 16.839 2.284 -15.449 1.00 86.62 109 ALA A CA 1
ATOM 865 C C . ALA A 1 109 ? 17.133 3.659 -16.072 1.00 86.62 109 ALA A C 1
ATOM 867 O O . ALA A 1 109 ? 17.806 3.756 -17.099 1.00 86.62 109 ALA A O 1
ATOM 868 N N . ARG A 1 110 ? 16.713 4.747 -15.412 1.00 88.62 110 ARG A N 1
ATOM 869 C CA . ARG A 1 110 ? 17.004 6.119 -15.862 1.00 88.62 110 ARG A CA 1
ATOM 870 C C . ARG A 1 110 ? 18.497 6.429 -15.855 1.00 88.62 110 ARG A C 1
ATOM 872 O O . ARG A 1 110 ? 18.963 7.126 -16.754 1.00 88.62 110 ARG A O 1
ATOM 879 N N . TYR A 1 111 ? 19.237 5.949 -14.857 1.00 91.19 111 TYR A N 1
ATOM 880 C CA . TYR A 1 111 ? 20.688 6.123 -14.791 1.00 91.19 111 TYR A CA 1
ATOM 881 C C . TYR A 1 111 ? 21.391 5.447 -15.975 1.00 91.19 111 TYR A C 1
ATOM 883 O O . TYR A 1 111 ? 22.196 6.088 -16.649 1.00 91.19 111 TYR A O 1
ATOM 891 N N . LEU A 1 112 ? 21.031 4.196 -16.278 1.00 87.31 112 LEU A N 1
ATOM 892 C CA . LEU A 1 112 ? 21.592 3.456 -17.411 1.00 87.31 112 LEU A CA 1
ATOM 893 C C . LEU A 1 112 ? 21.277 4.137 -18.746 1.00 87.31 112 LEU A C 1
ATOM 895 O O . LEU A 1 112 ? 22.192 4.375 -19.528 1.00 87.31 112 LEU A O 1
ATOM 899 N N . ILE A 1 113 ? 20.020 4.540 -18.965 1.00 85.94 113 ILE A N 1
ATOM 900 C CA . ILE A 1 113 ? 19.605 5.261 -20.180 1.00 85.94 113 ILE A CA 1
ATOM 901 C C . ILE A 1 113 ? 20.429 6.540 -20.366 1.00 85.94 113 ILE A C 1
ATOM 903 O O . ILE A 1 113 ? 20.911 6.807 -21.465 1.00 85.94 113 ILE A O 1
ATOM 907 N N . LYS A 1 114 ? 20.632 7.325 -19.299 1.00 85.81 114 LYS A N 1
ATOM 908 C CA . LYS A 1 114 ? 21.478 8.526 -19.359 1.00 85.81 114 LYS A CA 1
ATOM 909 C C . LYS A 1 114 ? 22.916 8.188 -19.745 1.00 85.81 114 LYS A C 1
ATOM 911 O O . LYS A 1 114 ? 23.465 8.867 -20.604 1.00 85.81 114 LYS A O 1
ATOM 916 N N . GLY A 1 115 ? 23.495 7.143 -19.152 1.00 84.94 115 GLY A N 1
ATOM 917 C CA . GLY A 1 115 ? 24.835 6.668 -19.500 1.00 84.94 115 GLY A CA 1
ATOM 918 C C . GLY A 1 115 ? 24.948 6.281 -20.975 1.00 84.94 115 GLY A C 1
ATOM 919 O O . GLY A 1 115 ? 25.857 6.744 -21.660 1.00 84.94 115 GLY A O 1
ATOM 920 N N . THR A 1 116 ? 23.985 5.514 -21.491 1.00 83.19 116 THR A N 1
ATOM 921 C CA . THR A 1 116 ? 23.928 5.128 -22.908 1.00 83.19 116 THR A CA 1
ATOM 922 C C . THR A 1 116 ? 23.821 6.344 -23.828 1.00 83.19 116 THR A C 1
ATOM 924 O O . THR A 1 116 ? 24.561 6.433 -24.803 1.00 83.19 116 THR A O 1
ATOM 927 N N . ILE A 1 117 ? 22.957 7.314 -23.507 1.00 82.50 117 ILE A N 1
ATOM 928 C CA . ILE A 1 117 ? 22.833 8.556 -24.286 1.00 82.50 117 ILE A CA 1
ATOM 929 C C . ILE A 1 117 ? 24.150 9.334 -24.276 1.00 82.50 117 ILE A C 1
ATOM 931 O O . ILE A 1 117 ? 24.585 9.799 -25.325 1.00 82.50 117 ILE A O 1
ATOM 935 N N . SER A 1 118 ? 24.802 9.467 -23.117 1.00 83.50 118 SER A N 1
ATOM 936 C CA . SER A 1 118 ? 26.085 10.165 -23.012 1.00 83.50 118 SER A CA 1
ATOM 937 C C . SER A 1 118 ? 27.174 9.515 -23.860 1.00 83.50 118 SER A C 1
ATOM 939 O O . SER A 1 118 ? 27.942 10.241 -24.478 1.00 83.50 118 SER A O 1
ATOM 941 N N . ILE A 1 119 ? 27.227 8.181 -23.926 1.00 83.12 119 ILE A N 1
ATOM 942 C CA . ILE A 1 119 ? 28.167 7.460 -24.798 1.00 83.12 119 ILE A CA 1
ATOM 943 C C . ILE A 1 119 ? 27.878 7.788 -26.265 1.00 83.12 119 ILE A C 1
ATOM 945 O O . ILE A 1 119 ? 28.760 8.302 -26.941 1.00 83.12 119 ILE A O 1
ATOM 949 N N . ILE A 1 120 ? 26.637 7.599 -26.725 1.00 79.50 120 ILE A N 1
ATOM 950 C CA . ILE A 1 120 ? 26.251 7.834 -28.128 1.00 79.50 120 ILE A CA 1
ATOM 951 C C . ILE A 1 120 ? 26.513 9.290 -28.549 1.00 79.50 120 ILE A C 1
ATOM 953 O O . ILE A 1 120 ? 27.028 9.556 -29.631 1.00 79.50 120 ILE A O 1
ATOM 957 N N . VAL A 1 121 ? 26.157 10.258 -27.700 1.00 78.44 121 VAL A N 1
ATOM 958 C CA . VAL A 1 121 ? 26.346 11.687 -27.997 1.00 78.44 121 VAL A CA 1
ATOM 959 C C . VAL A 1 121 ? 27.826 12.078 -27.965 1.00 78.44 121 VAL A C 1
ATOM 961 O O . VAL A 1 121 ? 28.251 12.873 -28.799 1.00 78.44 121 VAL A O 1
ATOM 964 N N . ASN A 1 122 ? 28.621 11.523 -27.044 1.00 65.38 122 ASN A N 1
ATOM 965 C CA . ASN A 1 122 ? 30.057 11.794 -26.996 1.00 65.38 122 ASN A CA 1
ATOM 966 C C . ASN A 1 122 ? 30.805 11.134 -28.160 1.00 65.38 122 ASN A C 1
ATOM 968 O O . ASN A 1 122 ? 31.676 11.779 -28.728 1.00 65.38 122 ASN A O 1
ATOM 972 N N . GLU A 1 123 ? 30.453 9.909 -28.559 1.00 58.03 123 GLU A N 1
ATOM 973 C CA . GLU A 1 123 ? 31.030 9.223 -29.728 1.00 58.03 123 GLU A CA 1
ATOM 974 C C . GLU A 1 123 ? 30.799 10.007 -31.028 1.00 58.03 123 GLU A C 1
ATOM 976 O O . GLU A 1 123 ? 31.704 10.101 -31.853 1.00 58.03 123 GLU A O 1
ATOM 981 N N . ASN A 1 124 ? 29.643 10.663 -31.171 1.00 56.03 124 ASN A N 1
ATOM 982 C CA . ASN A 1 124 ? 29.353 11.554 -32.302 1.00 56.03 124 ASN A CA 1
ATOM 983 C C . ASN A 1 124 ? 30.118 12.896 -32.262 1.00 56.03 124 ASN A C 1
ATOM 985 O O . ASN A 1 124 ? 30.109 13.624 -33.252 1.00 56.03 124 ASN A O 1
ATOM 989 N N . ASN A 1 125 ? 30.771 13.225 -31.141 1.00 53.34 125 ASN A N 1
ATOM 990 C CA . ASN A 1 125 ? 31.515 14.471 -30.928 1.00 53.34 125 ASN A CA 1
ATOM 991 C C . ASN A 1 125 ? 33.037 14.272 -30.804 1.00 53.34 125 ASN A C 1
ATOM 993 O O . ASN A 1 125 ? 33.753 15.260 -30.634 1.00 53.34 125 ASN A O 1
ATOM 997 N N . VAL A 1 126 ? 33.560 13.040 -30.887 1.00 54.19 126 VAL A N 1
ATOM 998 C CA . VAL A 1 126 ? 35.012 12.823 -30.991 1.00 54.19 126 VAL A CA 1
ATOM 999 C C . VAL A 1 126 ? 35.414 13.014 -32.457 1.00 54.19 126 VAL A C 1
ATOM 1001 O O . VAL A 1 126 ? 34.969 12.238 -33.306 1.00 54.19 126 VAL A O 1
ATOM 1004 N N . PRO A 1 127 ? 36.252 14.010 -32.803 1.00 49.19 127 PRO A N 1
ATOM 1005 C CA . PRO A 1 127 ? 36.764 14.114 -34.158 1.00 49.19 127 PRO A CA 1
ATOM 1006 C C . PRO A 1 127 ? 37.584 12.857 -34.470 1.00 49.19 127 PRO A C 1
ATOM 1008 O O . PRO A 1 127 ? 38.604 12.589 -33.843 1.00 49.19 127 PRO A O 1
ATOM 1011 N N . ILE A 1 128 ? 37.140 12.087 -35.467 1.00 56.50 128 ILE A N 1
ATOM 1012 C CA . ILE A 1 128 ? 37.830 10.890 -35.988 1.00 56.50 128 ILE A CA 1
ATOM 1013 C C . ILE A 1 128 ? 39.172 11.264 -36.668 1.00 56.50 128 ILE A C 1
ATOM 1015 O O . ILE A 1 128 ? 39.952 10.402 -37.063 1.00 56.50 128 ILE A O 1
ATOM 1019 N N . LEU A 1 129 ? 39.493 12.553 -36.775 1.00 51.19 129 LEU A N 1
ATOM 1020 C CA . LEU A 1 129 ? 40.638 13.081 -37.506 1.00 51.19 129 LEU A CA 1
ATOM 1021 C C . LEU A 1 129 ? 41.471 13.998 -36.609 1.00 51.19 129 LEU A C 1
ATOM 1023 O O . LEU A 1 129 ? 41.342 15.210 -36.678 1.00 51.19 129 LEU A O 1
ATOM 1027 N N . ASP A 1 130 ? 42.323 13.402 -35.777 1.00 47.84 130 ASP A N 1
ATOM 1028 C CA . ASP A 1 130 ? 43.588 14.035 -35.371 1.00 47.84 130 ASP A CA 1
ATOM 1029 C C . ASP A 1 130 ? 44.643 12.981 -34.982 1.00 47.84 130 ASP A C 1
ATOM 1031 O O . ASP A 1 130 ? 45.351 13.061 -33.981 1.00 47.84 130 ASP A O 1
ATOM 1035 N N . ARG A 1 131 ? 44.757 11.936 -35.810 1.00 45.25 131 ARG A N 1
ATOM 1036 C CA . ARG A 1 131 ? 46.025 11.212 -35.957 1.00 45.25 131 ARG A CA 1
ATOM 1037 C C . ARG A 1 131 ? 46.678 11.698 -37.241 1.00 45.25 131 ARG A C 1
ATOM 1039 O O . ARG A 1 131 ? 46.588 11.048 -38.277 1.00 45.25 131 ARG A O 1
ATOM 1046 N N . THR A 1 132 ? 47.283 12.876 -37.164 1.00 40.16 132 THR A N 1
ATOM 1047 C CA . THR A 1 132 ? 48.333 13.282 -38.095 1.00 40.16 132 THR A CA 1
ATOM 1048 C C . THR A 1 132 ? 49.521 12.335 -37.881 1.00 40.16 132 THR A C 1
ATOM 1050 O O . THR A 1 132 ? 50.090 12.287 -36.790 1.00 40.16 132 THR A O 1
ATOM 1053 N N . ILE A 1 133 ? 49.822 11.520 -38.897 1.00 45.84 133 ILE A N 1
ATOM 1054 C CA . ILE A 1 133 ? 51.144 10.907 -39.106 1.00 45.84 133 ILE A CA 1
ATOM 1055 C C . ILE A 1 133 ? 51.891 11.827 -40.066 1.00 45.84 133 ILE A C 1
ATOM 1057 O O . ILE A 1 133 ? 51.241 12.256 -41.048 1.00 45.84 133 ILE A O 1
#

pLDDT: mean 84.05, std 11.51, range [40.16, 94.31]

Secondary structure (DSSP, 8-state):
-HHHHHHHHHHHHHHHT-HHHHHHHHHHHHHHHHHHHHHHHHHHHHHHHHHHHTT---SSS-HHHHHHHHHTT-SS--HHHHHHHHHHHHHHHHHHHHHHHHHHHHHHHHHHHHHHHHHHHHHTTS-S-----

Solvent-accessible surface area (backbone atoms only — not comparable to full-atom values): 7550 Å² total; per-residue (Å²): 111,70,68,53,54,43,55,50,52,32,42,52,17,61,76,69,66,38,60,72,56,33,54,52,32,53,55,52,51,54,56,48,51,53,52,52,53,52,52,53,53,50,51,32,50,53,46,47,54,49,28,62,77,68,70,51,84,61,96,51,69,41,71,70,48,48,54,50,52,44,53,76,61,73,79,53,93,51,64,68,60,52,53,50,51,52,51,52,52,52,53,50,53,52,40,54,51,53,53,52,50,46,49,52,54,52,54,50,52,53,50,51,53,52,51,53,50,52,49,58,56,47,61,76,65,55,76,92,78,78,81,84,126

Mean predicted aligned error: 8.57 Å

Sequence (133 aa):
QAYLGILIKHQEAIISGNIDELEKTIKSEGALSIVVENYKNKIVNVIKDLSGKYLLKLKNYRLSDFITAVKSNERYDTDKLSKMQNSLTKMGSEIIKVNNQNKLLIDQARYLIKGTISIIVNENNVPILDRTI